Protein AF-A0A6P0XFN2-F1 (afdb_monomer_lite)

Structure (mmCIF, N/CA/C/O backbone):
data_AF-A0A6P0XFN2-F1
#
_entry.id   AF-A0A6P0XFN2-F1
#
loop_
_atom_site.group_PDB
_atom_site.id
_atom_site.type_symbol
_atom_site.label_atom_id
_atom_site.label_alt_id
_atom_site.label_comp_id
_atom_site.label_asym_id
_atom_site.label_entity_id
_atom_site.label_seq_id
_atom_site.pdbx_PDB_ins_code
_atom_site.Cartn_x
_atom_site.Cartn_y
_atom_site.Cartn_z
_atom_site.occupancy
_atom_site.B_iso_or_equiv
_atom_site.auth_seq_id
_atom_site.auth_comp_id
_atom_site.auth_asym_id
_atom_site.auth_atom_id
_atom_site.pdbx_PDB_model_num
ATOM 1 N N . MET A 1 1 ? 16.503 -3.688 -5.319 1.00 92.88 1 MET A N 1
ATOM 2 C CA . MET A 1 1 ? 15.958 -3.004 -6.509 1.00 92.88 1 MET A CA 1
ATOM 3 C C . MET A 1 1 ? 17.084 -2.463 -7.385 1.00 92.88 1 MET A C 1
ATOM 5 O O . MET A 1 1 ? 18.001 -1.849 -6.852 1.00 92.88 1 MET A O 1
ATOM 9 N N . LYS A 1 2 ? 17.011 -2.641 -8.711 1.00 97.19 2 LYS A N 1
ATOM 10 C CA . LYS A 1 2 ? 17.901 -2.003 -9.700 1.00 97.19 2 LYS A CA 1
ATOM 11 C C . LYS A 1 2 ? 17.067 -1.374 -10.819 1.00 97.19 2 LYS A C 1
ATOM 13 O O . LYS A 1 2 ? 16.312 -2.090 -11.466 1.00 97.19 2 LYS A O 1
ATOM 18 N N . ARG A 1 3 ? 17.221 -0.070 -11.072 1.00 97.38 3 ARG A N 1
ATOM 19 C CA . ARG A 1 3 ? 16.612 0.601 -12.235 1.00 97.38 3 ARG A CA 1
ATOM 20 C C . ARG A 1 3 ? 17.419 0.284 -13.495 1.00 97.38 3 ARG A C 1
ATOM 22 O O . ARG A 1 3 ? 18.649 0.327 -13.462 1.00 97.38 3 ARG A O 1
ATOM 29 N N . ILE A 1 4 ? 16.737 -0.038 -14.586 1.00 97.94 4 ILE A N 1
ATOM 30 C CA . ILE A 1 4 ? 17.324 -0.363 -15.888 1.00 97.94 4 ILE A CA 1
ATOM 31 C C . ILE A 1 4 ? 16.637 0.521 -16.922 1.00 97.94 4 ILE A C 1
ATOM 33 O O . ILE A 1 4 ? 15.420 0.457 -17.052 1.00 97.94 4 ILE A O 1
ATOM 37 N N . ASN A 1 5 ? 17.404 1.343 -17.639 1.00 98.06 5 ASN A N 1
ATOM 38 C CA . ASN A 1 5 ? 16.864 2.109 -18.760 1.00 98.06 5 ASN A CA 1
ATOM 39 C C . ASN A 1 5 ? 16.570 1.161 -19.926 1.00 98.06 5 ASN A C 1
ATOM 41 O O . ASN A 1 5 ? 17.376 0.273 -20.216 1.00 98.06 5 ASN A O 1
ATOM 45 N N . ILE A 1 6 ? 15.437 1.365 -20.585 1.00 97.00 6 ILE A N 1
ATOM 46 C CA . ILE A 1 6 ? 14.992 0.588 -21.739 1.00 97.00 6 ILE A CA 1
ATOM 47 C C . ILE A 1 6 ? 14.430 1.529 -22.802 1.00 97.00 6 ILE A C 1
ATOM 49 O O . ILE A 1 6 ? 13.974 2.629 -22.494 1.00 97.00 6 ILE A O 1
ATOM 53 N N . GLU A 1 7 ? 14.443 1.079 -24.052 1.00 97.00 7 GLU A N 1
ATOM 54 C CA . GLU A 1 7 ? 13.711 1.771 -25.107 1.00 97.00 7 GLU A CA 1
ATOM 55 C C . GLU A 1 7 ? 12.204 1.566 -24.900 1.00 97.00 7 GLU A C 1
ATOM 57 O O . GLU A 1 7 ? 11.773 0.416 -24.724 1.00 97.00 7 GLU A O 1
ATOM 62 N N . PRO A 1 8 ? 11.394 2.640 -24.943 1.00 95.62 8 PRO A N 1
ATOM 63 C CA . PRO A 1 8 ? 9.950 2.525 -24.843 1.00 95.62 8 PRO A CA 1
ATOM 64 C C . PRO A 1 8 ? 9.381 1.536 -25.856 1.00 95.62 8 PRO A C 1
ATOM 66 O O . PRO A 1 8 ? 9.749 1.533 -27.036 1.00 95.62 8 PRO A O 1
ATOM 69 N N . ARG A 1 9 ? 8.446 0.690 -25.413 1.00 94.50 9 ARG A N 1
ATOM 70 C CA . ARG A 1 9 ? 7.853 -0.323 -26.292 1.00 94.50 9 ARG A CA 1
ATOM 71 C C . ARG A 1 9 ? 7.139 0.351 -27.464 1.00 94.50 9 ARG A C 1
ATOM 73 O O . ARG A 1 9 ? 6.384 1.304 -27.288 1.00 94.50 9 ARG A O 1
ATOM 80 N N . ALA A 1 10 ? 7.299 -0.197 -28.668 1.00 95.62 10 ALA A N 1
ATOM 81 C CA . ALA A 1 10 ? 6.557 0.292 -29.826 1.00 95.62 10 ALA A CA 1
ATOM 82 C C . ALA A 1 10 ? 5.039 0.235 -29.567 1.00 95.62 10 ALA A C 1
ATOM 84 O O . ALA A 1 10 ? 4.520 -0.779 -29.068 1.00 95.62 10 ALA A O 1
ATOM 85 N N . ASN A 1 11 ? 4.353 1.319 -29.936 1.00 94.25 11 ASN A N 1
ATOM 86 C CA . ASN A 1 11 ? 2.907 1.508 -29.805 1.00 94.25 11 ASN A CA 1
ATOM 87 C C . ASN A 1 11 ? 2.375 1.289 -28.374 1.00 94.25 11 ASN A C 1
ATOM 89 O O . ASN A 1 11 ? 1.315 0.689 -28.182 1.00 94.25 11 ASN A O 1
ATOM 93 N N . TRP A 1 12 ? 3.144 1.668 -27.348 1.00 92.88 12 TRP A N 1
ATOM 94 C CA . TRP A 1 12 ? 2.765 1.417 -25.957 1.00 92.88 12 TRP A CA 1
ATOM 95 C C . TRP A 1 12 ? 1.499 2.180 -25.549 1.00 92.88 12 TRP A C 1
ATOM 97 O O . TRP A 1 12 ? 0.674 1.609 -24.842 1.00 92.88 12 TRP A O 1
ATOM 107 N N . GLN A 1 13 ? 1.280 3.396 -26.063 1.00 92.50 13 GLN A N 1
ATOM 108 C CA . GLN A 1 13 ? 0.056 4.154 -25.792 1.00 92.50 13 GLN A CA 1
ATOM 109 C C . GLN A 1 13 ? -1.177 3.419 -26.327 1.00 92.50 13 GLN A C 1
ATOM 111 O O . GLN A 1 13 ? -2.134 3.216 -25.588 1.00 92.50 13 GLN A O 1
ATOM 116 N N . GLN A 1 14 ? -1.128 2.915 -27.566 1.00 94.56 14 GLN A N 1
ATOM 117 C CA . GLN A 1 14 ? -2.227 2.133 -28.144 1.00 94.56 14 GLN A CA 1
ATOM 118 C C . GLN A 1 14 ? -2.485 0.846 -27.350 1.00 94.56 14 GLN A C 1
ATOM 120 O O . GLN A 1 14 ? -3.627 0.414 -27.222 1.00 94.56 14 GLN A O 1
ATOM 125 N N . LYS A 1 15 ? -1.437 0.224 -26.791 1.00 94.06 15 LYS A N 1
ATOM 126 C CA . LYS A 1 15 ? -1.592 -0.943 -25.907 1.00 94.06 15 LYS A CA 1
ATOM 127 C C . LYS A 1 15 ? -2.279 -0.574 -24.594 1.00 94.06 15 LYS A C 1
ATOM 129 O O . LYS A 1 15 ? -3.121 -1.342 -24.142 1.00 94.06 15 LYS A O 1
ATOM 134 N N . CYS A 1 16 ? -1.947 0.574 -24.001 1.00 93.94 16 CYS A N 1
ATOM 135 C CA . CYS A 1 16 ? -2.642 1.092 -22.824 1.00 93.94 16 CYS A CA 1
ATOM 136 C C . CYS A 1 16 ? -4.125 1.353 -23.129 1.00 93.94 16 CYS A C 1
ATOM 138 O O . CYS A 1 16 ? -4.992 0.878 -22.398 1.00 93.94 16 CYS A O 1
ATOM 140 N N . GLU A 1 17 ? -4.422 2.012 -24.251 1.00 93.94 17 GLU A N 1
ATOM 141 C CA . GLU A 1 17 ? -5.799 2.264 -24.695 1.00 93.94 17 GLU A CA 1
ATOM 142 C C . GLU A 1 17 ? -6.587 0.972 -24.915 1.00 93.94 17 GLU A C 1
ATOM 144 O O . GLU A 1 17 ? -7.730 0.869 -24.474 1.00 93.94 17 GLU A O 1
ATOM 149 N N . ALA A 1 18 ? -5.970 -0.036 -25.537 1.00 96.25 18 ALA A N 1
ATOM 150 C CA . ALA A 1 18 ? -6.610 -1.317 -25.824 1.00 96.25 18 ALA A CA 1
ATOM 151 C C . ALA A 1 18 ? -7.041 -2.089 -24.563 1.00 96.25 18 ALA A C 1
ATOM 153 O O . ALA A 1 18 ? -7.966 -2.896 -24.641 1.00 96.25 18 ALA A O 1
ATOM 154 N N . VAL A 1 19 ? -6.401 -1.851 -23.411 1.00 95.94 19 VAL A N 1
ATOM 155 C CA . VAL A 1 19 ? -6.764 -2.470 -22.120 1.00 95.94 19 VAL A CA 1
ATOM 156 C C . VAL A 1 19 ? -7.586 -1.544 -21.216 1.00 95.94 19 VAL A C 1
ATOM 158 O O . VAL A 1 19 ? -7.792 -1.853 -20.045 1.00 95.94 19 VAL A O 1
ATOM 161 N N . GLY A 1 20 ? -8.052 -0.403 -21.736 1.00 95.12 20 GLY A N 1
ATOM 162 C CA . GLY A 1 20 ? -8.838 0.575 -20.979 1.00 95.12 20 GLY A CA 1
ATOM 163 C C . GLY A 1 20 ? -8.019 1.422 -20.000 1.00 95.12 20 GLY A C 1
ATOM 164 O O . GLY A 1 20 ? -8.581 2.106 -19.144 1.00 95.12 20 GLY A O 1
ATOM 165 N N . PHE A 1 21 ? -6.687 1.400 -20.099 1.00 93.81 21 PHE A N 1
ATOM 166 C CA . PHE A 1 21 ? -5.835 2.280 -19.312 1.00 93.81 21 PHE A CA 1
ATOM 167 C C . PHE A 1 21 ? -5.688 3.612 -20.046 1.00 93.81 21 PHE A C 1
ATOM 169 O O . PHE A 1 21 ? -4.872 3.737 -20.949 1.00 93.81 21 PHE A O 1
ATOM 176 N N . HIS A 1 22 ? -6.490 4.608 -19.670 1.00 89.94 22 HIS A N 1
ATOM 177 C CA . HIS A 1 22 ? -6.499 5.933 -20.314 1.00 89.94 22 HIS A CA 1
ATOM 178 C C . HIS A 1 22 ? -5.676 6.993 -19.564 1.00 89.94 22 HIS A C 1
ATOM 180 O O . HIS A 1 22 ? -5.509 8.106 -20.049 1.00 89.94 22 HIS A O 1
ATOM 186 N N . PHE A 1 23 ? -5.136 6.649 -18.392 1.00 90.19 23 PHE A N 1
ATOM 187 C CA . PHE A 1 23 ? -4.386 7.561 -17.521 1.00 90.19 23 PHE A CA 1
ATOM 188 C C . PHE A 1 23 ? -2.873 7.500 -17.737 1.00 90.19 23 PHE A C 1
ATOM 190 O O . PHE A 1 23 ? -2.110 7.875 -16.857 1.00 90.19 23 PHE A O 1
ATOM 197 N N . TYR A 1 24 ? -2.404 7.026 -18.890 1.00 88.38 24 TYR A N 1
ATOM 198 C CA . TYR A 1 24 ? -0.968 6.960 -19.164 1.00 88.38 24 TYR A CA 1
ATOM 199 C C . TYR A 1 24 ? -0.315 8.332 -19.414 1.00 88.38 24 TYR A C 1
ATOM 201 O O . TYR A 1 24 ? 0.912 8.435 -19.446 1.00 88.38 24 TYR A O 1
ATOM 209 N N . ASN A 1 25 ? -1.116 9.386 -19.566 1.00 88.88 25 ASN A N 1
ATOM 210 C CA . ASN A 1 25 ? -0.680 10.770 -19.703 1.00 88.88 25 ASN A CA 1
ATOM 211 C C . ASN A 1 25 ? -1.552 11.649 -18.788 1.00 88.88 25 ASN A C 1
ATOM 213 O O . ASN A 1 25 ? -2.773 11.488 -18.762 1.00 88.88 25 ASN A O 1
ATOM 217 N N . MET A 1 26 ? -0.940 12.545 -18.015 1.00 87.31 26 MET A N 1
ATOM 218 C CA . MET A 1 26 ? -1.621 13.412 -17.056 1.00 87.31 26 MET A CA 1
ATOM 219 C C . MET A 1 26 ? -1.072 14.836 -17.173 1.00 87.31 26 MET A C 1
ATOM 221 O O . MET A 1 26 ? 0.124 15.066 -17.043 1.00 87.31 26 MET A O 1
ATOM 225 N N . TYR A 1 27 ? -1.957 15.802 -17.439 1.00 87.12 27 TYR A N 1
ATOM 226 C CA . TYR A 1 27 ? -1.605 17.220 -17.635 1.00 87.12 27 TYR A CA 1
ATOM 227 C C . TYR A 1 27 ? -0.571 17.495 -18.743 1.00 87.12 27 TYR A C 1
ATOM 229 O O . TYR A 1 27 ? 0.149 18.486 -18.683 1.00 87.12 27 TYR A O 1
ATOM 237 N N . GLY A 1 28 ? -0.522 16.646 -19.773 1.00 82.06 28 GLY A N 1
ATOM 238 C CA . GLY A 1 28 ? 0.430 16.773 -20.880 1.00 82.06 28 GLY A CA 1
ATOM 239 C C . GLY A 1 28 ? 1.768 16.073 -20.638 1.00 82.06 28 GLY A C 1
ATOM 240 O O . GLY A 1 28 ? 2.574 16.013 -21.563 1.00 82.06 28 GLY A O 1
ATOM 241 N N . GLU A 1 29 ? 1.973 15.496 -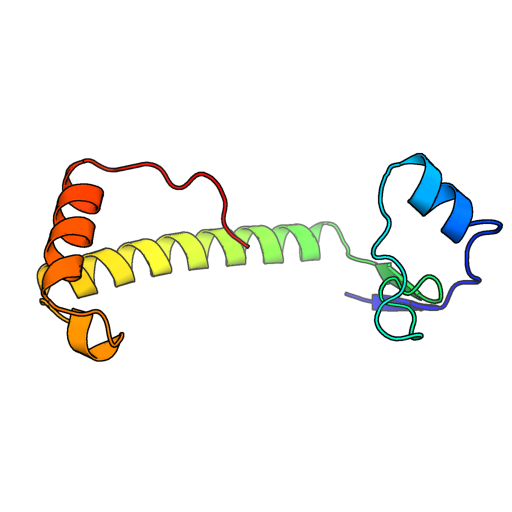19.450 1.00 84.44 29 GLU A N 1
ATOM 242 C CA . GLU A 1 29 ? 3.173 14.746 -19.088 1.00 84.44 29 GLU A CA 1
ATOM 243 C C . GLU A 1 29 ? 2.892 13.235 -18.972 1.00 84.44 29 GLU A C 1
ATOM 245 O O . GLU A 1 29 ? 1.828 12.831 -18.486 1.00 84.44 29 GLU A O 1
ATOM 250 N N . PRO A 1 30 ? 3.832 12.357 -19.373 1.00 85.75 30 PRO A N 1
ATOM 251 C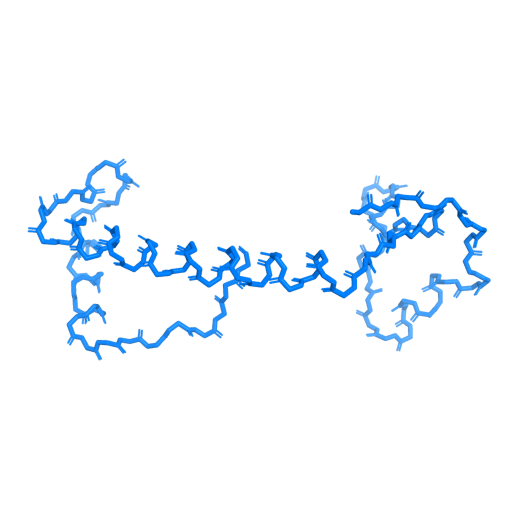 CA . PRO A 1 30 ? 3.683 10.918 -19.183 1.00 85.75 30 PRO A CA 1
ATOM 252 C C . PRO A 1 30 ? 3.493 10.565 -17.701 1.00 85.75 30 PRO A C 1
ATOM 254 O O . PRO A 1 30 ? 4.370 10.798 -16.874 1.00 85.75 30 PRO A O 1
ATOM 257 N N . TYR A 1 31 ? 2.352 9.960 -17.371 1.00 90.56 31 TYR A N 1
ATOM 258 C CA . TYR A 1 31 ? 2.133 9.339 -16.061 1.00 90.56 31 TYR A CA 1
ATOM 259 C C . TYR A 1 31 ? 2.750 7.938 -16.021 1.00 90.56 31 TYR A C 1
ATOM 261 O O . TYR A 1 31 ? 3.278 7.499 -15.002 1.00 90.56 31 TYR A O 1
ATOM 269 N N . TRP A 1 32 ? 2.692 7.236 -17.154 1.00 92.38 32 TRP A N 1
ATOM 270 C CA . TRP A 1 32 ? 3.311 5.933 -17.331 1.00 92.38 32 TRP A CA 1
ATOM 271 C C . TRP A 1 32 ? 4.656 6.081 -18.051 1.00 92.38 32 TRP A C 1
ATOM 273 O O . TRP A 1 32 ? 4.702 6.440 -19.228 1.00 92.38 32 TRP A O 1
ATOM 283 N N . ASP A 1 33 ? 5.749 5.820 -17.330 1.00 91.44 33 ASP A N 1
ATOM 284 C CA . ASP A 1 33 ? 7.120 5.905 -17.845 1.00 91.44 33 ASP A CA 1
ATOM 285 C C . ASP A 1 33 ? 7.579 4.554 -18.425 1.00 91.44 33 ASP A C 1
ATOM 287 O O . ASP A 1 33 ? 7.797 3.586 -17.699 1.00 91.44 33 ASP A O 1
ATOM 291 N N . GLU A 1 34 ? 7.747 4.498 -19.749 1.00 93.56 34 GLU A N 1
ATOM 292 C CA . GLU A 1 34 ? 8.266 3.336 -20.490 1.00 93.56 34 GLU A CA 1
ATOM 293 C C . GLU A 1 34 ? 9.787 3.377 -20.708 1.00 93.56 34 GLU A C 1
ATOM 295 O O . GLU A 1 34 ? 10.331 2.489 -21.359 1.00 93.56 34 GLU A O 1
ATOM 300 N N . THR A 1 35 ? 10.490 4.395 -20.202 1.00 95.12 35 THR A N 1
ATOM 301 C CA . THR A 1 35 ? 11.941 4.563 -20.415 1.00 95.12 35 THR A CA 1
ATOM 302 C C . THR A 1 35 ? 12.792 3.742 -19.449 1.00 95.12 35 THR A C 1
ATOM 304 O O . THR A 1 35 ? 14.018 3.673 -19.582 1.00 95.12 35 THR A O 1
ATOM 307 N N . ALA A 1 36 ? 12.170 3.111 -18.452 1.00 96.38 36 ALA A N 1
ATOM 308 C CA . ALA A 1 36 ? 12.861 2.262 -17.500 1.00 96.38 36 ALA A CA 1
ATOM 309 C C . ALA A 1 36 ? 11.976 1.142 -16.954 1.00 96.38 36 ALA A C 1
ATOM 311 O O . ALA A 1 36 ? 10.756 1.242 -16.885 1.00 96.38 36 ALA A O 1
ATOM 312 N N . CYS A 1 37 ? 12.626 0.087 -16.478 1.00 95.88 37 CYS A N 1
ATOM 313 C CA . CYS A 1 37 ? 12.016 -0.927 -15.634 1.00 95.88 37 CYS A CA 1
ATOM 314 C C . CYS A 1 37 ? 12.855 -1.147 -14.369 1.00 95.88 37 CYS A C 1
ATOM 316 O O . CYS A 1 37 ? 14.017 -0.736 -14.278 1.00 95.88 37 CYS A O 1
ATOM 318 N N . TYR A 1 38 ? 12.259 -1.794 -13.368 1.00 96.94 38 TYR A N 1
ATOM 319 C CA . TYR A 1 38 ? 12.933 -2.123 -12.117 1.00 96.94 38 TYR A CA 1
ATOM 320 C C . TYR A 1 38 ? 13.089 -3.631 -11.986 1.00 96.94 38 TYR A C 1
ATOM 322 O O . TYR A 1 38 ? 12.125 -4.386 -12.068 1.00 96.94 38 TYR A O 1
ATOM 330 N N . TYR A 1 39 ? 14.324 -4.060 -11.758 1.00 97.50 39 TYR A N 1
ATOM 331 C CA . TYR A 1 39 ? 14.664 -5.441 -11.468 1.00 97.50 39 TYR A CA 1
ATOM 332 C C . TYR A 1 39 ? 14.730 -5.670 -9.957 1.00 97.50 39 TYR A C 1
ATOM 334 O O . TYR A 1 39 ? 15.387 -4.921 -9.219 1.00 97.50 39 TYR A O 1
ATOM 342 N N . PHE A 1 40 ? 14.094 -6.751 -9.521 1.00 98.06 40 PHE A N 1
ATOM 343 C CA . PHE A 1 40 ? 14.153 -7.268 -8.162 1.00 98.06 40 PHE A CA 1
ATOM 344 C C . PHE A 1 40 ? 14.567 -8.734 -8.206 1.00 98.06 40 PHE A C 1
ATOM 346 O O . PHE A 1 40 ? 14.147 -9.481 -9.089 1.00 98.06 40 PHE A O 1
ATOM 353 N N . THR A 1 41 ? 15.388 -9.151 -7.245 1.00 98.38 41 THR A N 1
ATOM 354 C CA . THR A 1 41 ? 15.596 -10.581 -6.999 1.00 98.38 41 THR A CA 1
ATOM 355 C C . THR A 1 41 ? 14.419 -11.135 -6.201 1.00 98.38 41 THR A C 1
ATOM 357 O O . THR A 1 41 ? 13.784 -10.397 -5.448 1.00 98.38 41 THR A O 1
ATOM 360 N N . THR A 1 42 ? 14.163 -12.442 -6.287 1.00 98.38 42 THR A N 1
ATOM 361 C CA . THR A 1 42 ? 13.147 -13.108 -5.452 1.00 98.38 42 THR A CA 1
ATOM 362 C C . THR A 1 42 ? 13.355 -12.822 -3.966 1.00 98.38 42 THR A C 1
ATOM 364 O O . THR A 1 42 ? 12.403 -12.516 -3.266 1.00 98.38 42 THR A O 1
ATOM 367 N N . SER A 1 43 ? 14.606 -12.815 -3.491 1.00 98.50 43 SER A N 1
ATOM 368 C CA . SER A 1 43 ? 14.909 -12.480 -2.093 1.00 98.50 43 SER A CA 1
ATOM 369 C C . SER A 1 43 ? 14.456 -11.071 -1.702 1.00 98.50 43 SER A C 1
ATOM 371 O O . SER A 1 43 ? 13.977 -10.890 -0.593 1.00 98.50 43 SER A O 1
ATOM 373 N N . GLN A 1 44 ? 14.599 -10.083 -2.593 1.00 98.44 44 GLN A N 1
ATOM 374 C CA . GLN A 1 44 ? 14.151 -8.711 -2.327 1.00 98.44 44 GLN A CA 1
ATOM 375 C C . GLN A 1 44 ? 12.626 -8.604 -2.321 1.00 98.44 44 GLN A C 1
ATOM 377 O O . GLN A 1 44 ? 12.076 -7.829 -1.550 1.00 98.44 44 GLN A O 1
ATOM 382 N N . ILE A 1 45 ? 11.944 -9.370 -3.176 1.00 98.25 45 ILE A N 1
ATOM 383 C CA . ILE A 1 45 ? 10.478 -9.434 -3.166 1.00 98.25 45 ILE A CA 1
ATOM 384 C C . ILE A 1 45 ? 9.981 -10.059 -1.861 1.00 98.25 45 ILE A C 1
ATOM 386 O O . ILE A 1 45 ? 9.131 -9.468 -1.206 1.00 98.25 45 ILE A O 1
ATOM 390 N N . ASN A 1 46 ? 10.569 -11.180 -1.436 1.00 98.44 46 ASN A N 1
ATOM 391 C CA . ASN A 1 46 ? 10.193 -11.846 -0.187 1.00 98.44 46 ASN A CA 1
ATOM 392 C C . ASN A 1 46 ? 10.433 -10.952 1.041 1.00 98.44 46 ASN A C 1
ATOM 394 O O . ASN A 1 46 ? 9.663 -10.987 1.995 1.00 98.44 46 ASN A O 1
ATOM 398 N N . GLU A 1 47 ? 11.498 -10.146 1.029 1.00 98.50 47 GLU A N 1
ATOM 399 C CA . GLU A 1 47 ? 11.773 -9.177 2.094 1.00 98.50 47 GLU A CA 1
ATOM 400 C C . GLU A 1 47 ? 10.688 -8.093 2.172 1.00 98.50 47 GLU A C 1
ATOM 402 O O . GLU A 1 47 ? 10.212 -7.782 3.262 1.00 98.50 47 GLU A O 1
ATOM 407 N N . LEU A 1 48 ? 10.256 -7.556 1.024 1.00 98.06 48 LEU A N 1
ATOM 408 C CA . LEU A 1 48 ? 9.153 -6.593 0.968 1.00 98.06 48 LEU A CA 1
ATOM 409 C C . LEU A 1 48 ? 7.838 -7.216 1.442 1.00 98.06 48 LEU A C 1
ATOM 411 O O . LEU A 1 48 ? 7.129 -6.590 2.219 1.00 98.06 48 LEU A O 1
ATOM 415 N N . GLU A 1 49 ? 7.539 -8.447 1.029 1.00 98.00 49 GLU A N 1
ATOM 416 C CA . GLU A 1 49 ? 6.341 -9.175 1.457 1.00 98.00 49 GLU A CA 1
ATOM 417 C C . GLU A 1 49 ? 6.313 -9.381 2.979 1.00 98.00 49 GLU A C 1
ATOM 419 O O . GLU A 1 49 ? 5.327 -9.039 3.634 1.00 98.00 49 GLU A O 1
ATOM 424 N N . ALA A 1 50 ? 7.422 -9.843 3.565 1.00 98.44 50 ALA A N 1
ATOM 425 C CA . ALA A 1 50 ? 7.538 -10.030 5.010 1.00 98.44 50 ALA A CA 1
ATOM 426 C C . ALA A 1 50 ? 7.425 -8.705 5.783 1.00 98.44 50 ALA A C 1
ATOM 428 O O . ALA A 1 50 ? 6.769 -8.638 6.827 1.00 98.44 50 ALA A O 1
ATOM 429 N N . ALA A 1 51 ? 8.034 -7.633 5.265 1.00 98.31 51 ALA A N 1
ATOM 430 C CA . ALA A 1 51 ? 7.914 -6.304 5.851 1.00 98.31 51 ALA A CA 1
ATOM 431 C C . ALA A 1 51 ? 6.469 -5.783 5.781 1.00 98.31 51 ALA A C 1
ATOM 433 O O . ALA A 1 51 ? 5.968 -5.259 6.773 1.00 98.31 51 ALA A O 1
ATOM 434 N N . THR A 1 52 ? 5.777 -5.964 4.652 1.00 97.75 52 THR A N 1
ATOM 435 C CA . THR A 1 52 ? 4.362 -5.596 4.500 1.00 97.75 52 THR A CA 1
ATOM 436 C C . THR A 1 52 ? 3.481 -6.350 5.491 1.00 97.75 52 THR A C 1
ATOM 438 O O . THR A 1 52 ? 2.642 -5.723 6.134 1.00 97.75 52 THR A O 1
ATOM 441 N N . GLN A 1 53 ? 3.694 -7.656 5.674 1.00 97.31 53 GLN A N 1
ATOM 442 C CA . GLN A 1 53 ? 2.947 -8.433 6.663 1.00 97.31 53 GLN A CA 1
ATOM 443 C C . GLN A 1 53 ? 3.196 -7.925 8.091 1.00 97.31 53 GLN A C 1
ATOM 445 O O . GLN A 1 53 ? 2.246 -7.673 8.828 1.00 97.31 53 GLN A O 1
ATOM 450 N N . THR A 1 54 ? 4.461 -7.694 8.451 1.00 98.38 54 THR A N 1
ATOM 451 C CA . THR A 1 54 ? 4.827 -7.170 9.777 1.00 98.38 54 THR A CA 1
ATOM 452 C C . THR A 1 54 ? 4.175 -5.809 10.030 1.00 98.38 54 THR A C 1
ATOM 454 O O . THR A 1 54 ? 3.635 -5.553 11.101 1.00 98.38 54 THR A O 1
ATOM 457 N N . LEU A 1 55 ? 4.198 -4.915 9.037 1.00 98.12 55 LEU A N 1
ATOM 458 C CA . LEU A 1 55 ? 3.564 -3.605 9.154 1.00 98.12 55 LEU A CA 1
ATOM 459 C C . LEU A 1 55 ? 2.046 -3.718 9.283 1.00 98.12 55 LEU A C 1
ATOM 461 O O . LEU A 1 55 ? 1.470 -2.985 10.080 1.00 98.12 55 LEU A O 1
ATOM 465 N N . GLN A 1 56 ? 1.401 -4.625 8.546 1.00 96.25 56 GLN A N 1
ATOM 466 C CA . GLN A 1 56 ? -0.036 -4.860 8.673 1.00 96.25 56 GLN A CA 1
ATOM 467 C C . GLN A 1 56 ? -0.403 -5.282 10.101 1.00 96.25 56 GLN A C 1
ATOM 469 O O . GLN A 1 56 ? -1.333 -4.723 10.674 1.00 96.25 56 GLN A O 1
ATOM 474 N N . GLU A 1 57 ? 0.344 -6.215 10.694 1.00 96.56 57 GLU A N 1
ATOM 475 C CA . GLU A 1 57 ? 0.144 -6.648 12.083 1.00 96.56 57 GLU A CA 1
ATOM 476 C C . GLU A 1 57 ? 0.299 -5.465 13.056 1.00 96.56 57 GLU A C 1
ATOM 478 O O . GLU A 1 57 ? -0.595 -5.199 13.862 1.00 96.56 57 GLU A O 1
ATOM 483 N N . LEU A 1 58 ? 1.355 -4.660 12.894 1.00 98.12 58 LEU A N 1
ATOM 484 C CA . LEU A 1 58 ? 1.576 -3.456 13.703 1.00 98.12 58 LEU A CA 1
ATOM 485 C C . LEU A 1 58 ? 0.472 -2.398 13.535 1.00 98.12 58 LEU A C 1
ATOM 487 O O . LEU A 1 58 ? 0.130 -1.708 14.496 1.00 98.12 58 LEU A O 1
ATOM 491 N N . TYR A 1 59 ? -0.099 -2.245 12.337 1.00 96.44 59 TYR A N 1
ATOM 492 C CA . TYR A 1 59 ? -1.220 -1.331 12.103 1.00 96.44 59 TYR A CA 1
ATOM 493 C C . TYR A 1 59 ? -2.491 -1.786 12.822 1.00 96.44 59 TYR A C 1
ATOM 495 O O . TYR A 1 59 ? -3.214 -0.943 13.357 1.00 96.44 59 TYR A O 1
ATOM 503 N N . ILE A 1 60 ? -2.748 -3.094 12.868 1.00 96.00 60 ILE A N 1
ATOM 504 C CA . ILE A 1 60 ? -3.886 -3.677 13.589 1.00 96.00 60 ILE A CA 1
ATOM 505 C C . ILE A 1 60 ? -3.707 -3.474 15.099 1.00 96.00 60 ILE A C 1
ATOM 507 O O . ILE A 1 60 ? -4.615 -2.961 15.751 1.00 96.00 60 ILE A O 1
ATOM 511 N N . GLU A 1 61 ? -2.516 -3.738 15.644 1.00 97.88 61 GLU A N 1
ATOM 512 C CA . GLU A 1 61 ? -2.202 -3.455 17.055 1.00 97.88 61 GLU A CA 1
ATOM 513 C C . GLU A 1 61 ? -2.347 -1.962 17.400 1.00 97.88 61 GLU A C 1
ATOM 515 O O . GLU A 1 61 ? -2.893 -1.585 18.442 1.00 97.88 61 GLU A O 1
ATOM 520 N N . ALA A 1 62 ? -1.875 -1.078 16.517 1.00 97.44 62 ALA A N 1
ATOM 521 C CA . ALA A 1 62 ? -2.011 0.360 16.709 1.00 97.44 62 ALA A CA 1
ATOM 522 C C . ALA A 1 62 ? -3.485 0.792 16.711 1.00 97.44 62 ALA A C 1
ATOM 524 O O . ALA A 1 62 ? -3.880 1.593 17.564 1.00 97.44 62 ALA A O 1
ATOM 525 N N . ALA A 1 63 ? -4.296 0.261 15.789 1.00 96.44 63 ALA A N 1
ATOM 526 C CA . ALA A 1 63 ? -5.730 0.525 15.727 1.00 96.44 63 ALA A CA 1
ATOM 527 C C . ALA A 1 63 ? -6.434 0.076 17.013 1.00 96.44 63 ALA A C 1
ATOM 529 O O . ALA A 1 63 ? -7.163 0.873 17.609 1.00 96.44 63 ALA A O 1
ATOM 530 N N . GLU A 1 64 ? -6.137 -1.134 17.497 1.00 97.56 64 GLU A N 1
ATOM 531 C CA . GLU A 1 64 ? -6.657 -1.639 18.769 1.00 97.56 64 GLU A CA 1
ATOM 532 C C . GLU A 1 64 ? -6.350 -0.669 19.913 1.00 97.56 64 GLU A C 1
ATOM 534 O O . GLU A 1 64 ? -7.242 -0.252 20.657 1.00 97.56 64 GLU A O 1
ATOM 539 N N . ARG A 1 65 ? -5.090 -0.235 20.015 1.00 98.06 65 ARG A N 1
ATOM 540 C CA . ARG A 1 65 ? -4.658 0.685 21.066 1.00 98.06 65 ARG A CA 1
ATOM 541 C C . ARG A 1 65 ? -5.353 2.042 20.976 1.00 98.06 65 ARG A C 1
ATOM 543 O O . ARG A 1 65 ? -5.754 2.593 22.000 1.00 98.06 65 ARG A O 1
ATOM 550 N N . ILE A 1 66 ? -5.513 2.591 19.771 1.00 97.25 66 ILE A N 1
ATOM 551 C CA . ILE A 1 66 ? -6.227 3.859 19.555 1.00 97.25 66 ILE A CA 1
ATOM 552 C C . ILE A 1 66 ? -7.673 3.750 20.040 1.00 97.25 66 ILE A C 1
ATOM 554 O O . ILE A 1 66 ? -8.170 4.664 20.706 1.00 97.25 66 ILE A O 1
ATOM 558 N N . ILE A 1 67 ? -8.328 2.633 19.727 1.00 96.56 67 ILE A N 1
ATOM 559 C CA . ILE A 1 67 ? -9.710 2.359 20.106 1.00 96.56 67 ILE A CA 1
ATOM 560 C C . ILE A 1 67 ? -9.821 2.219 21.629 1.00 96.56 67 ILE A C 1
ATOM 562 O O . ILE A 1 67 ? -10.593 2.951 22.257 1.00 96.56 67 ILE A O 1
ATOM 566 N N . GLN A 1 68 ? -9.024 1.342 22.244 1.00 96.50 68 GLN A N 1
ATOM 567 C CA . GLN A 1 68 ? -9.062 1.075 23.686 1.00 96.50 68 GLN A CA 1
ATOM 568 C C . GLN A 1 68 ? -8.742 2.322 24.524 1.00 96.50 68 GLN A C 1
ATOM 570 O O . GLN A 1 68 ? -9.411 2.590 25.519 1.00 96.50 68 GLN A O 1
ATOM 575 N N . GLU A 1 69 ? -7.765 3.127 24.101 1.00 97.12 69 GLU A N 1
ATOM 576 C CA . GLU A 1 69 ? -7.330 4.333 24.820 1.00 97.12 69 GLU A CA 1
ATOM 577 C C . GLU A 1 69 ? -8.126 5.600 24.435 1.00 97.12 69 GLU A C 1
ATOM 579 O O . GLU A 1 69 ? -7.811 6.691 24.909 1.00 97.12 69 GLU A O 1
ATOM 584 N N . ASN A 1 70 ? -9.145 5.489 23.572 1.00 95.88 70 ASN A N 1
ATOM 585 C CA . ASN A 1 70 ? -9.945 6.611 23.060 1.00 95.88 70 ASN A CA 1
ATOM 586 C C . ASN A 1 70 ? -9.104 7.751 22.438 1.00 95.88 70 ASN A C 1
ATOM 588 O O . ASN A 1 70 ? -9.345 8.937 22.674 1.00 95.88 70 ASN A O 1
ATOM 592 N N . ARG A 1 71 ? -8.101 7.404 21.622 1.00 96.62 71 ARG A N 1
ATOM 593 C CA . ARG A 1 71 ? -7.113 8.352 21.063 1.00 96.62 71 ARG A CA 1
ATOM 594 C C . ARG A 1 71 ? -7.489 8.947 19.704 1.00 96.62 71 ARG A C 1
ATOM 596 O O . ARG A 1 71 ? -6.645 9.545 19.041 1.00 96.62 71 ARG A O 1
ATOM 603 N N . PHE A 1 72 ? -8.750 8.838 19.298 1.00 96.56 72 PHE A N 1
ATOM 604 C CA . PHE A 1 72 ? -9.263 9.305 18.004 1.00 96.56 72 PHE A CA 1
ATOM 605 C C . PHE A 1 72 ? -8.977 10.784 17.702 1.00 96.56 72 PHE A C 1
ATOM 607 O O . PHE A 1 72 ? -8.698 11.141 16.556 1.00 96.56 72 PHE A O 1
ATOM 614 N N . SER A 1 73 ? -8.961 11.644 18.724 1.00 94.69 73 SER A N 1
ATOM 615 C CA . SER A 1 73 ? -8.655 13.072 18.567 1.00 94.69 73 SER A CA 1
ATOM 616 C C . SER A 1 73 ? -7.243 13.332 18.030 1.00 94.69 73 SER A C 1
ATOM 618 O O . SER A 1 73 ? -7.034 14.311 17.318 1.00 94.69 73 SER A O 1
ATOM 620 N N . GLN A 1 74 ? -6.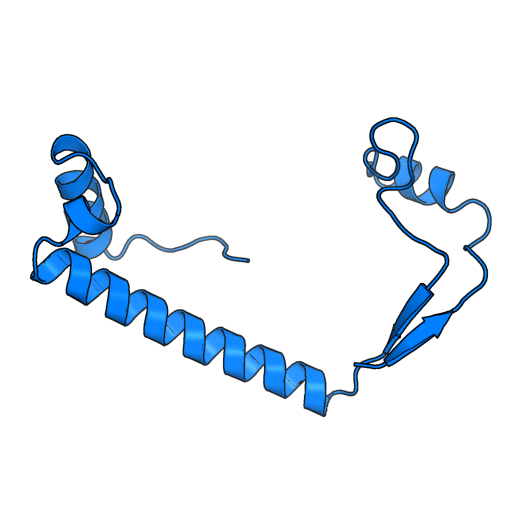286 12.433 18.289 1.00 96.12 74 GLN A N 1
ATOM 621 C CA . GLN A 1 74 ? -4.919 12.527 17.761 1.00 96.12 74 GLN A CA 1
ATOM 622 C C . GLN A 1 74 ? -4.869 12.310 16.242 1.00 96.12 74 GLN A C 1
ATOM 624 O O . GLN A 1 74 ? -3.944 12.777 15.585 1.00 96.12 74 GLN A O 1
ATOM 629 N N . LEU A 1 75 ? -5.880 11.638 15.684 1.00 95.88 75 LEU A N 1
ATOM 630 C CA . LEU A 1 75 ? -6.050 11.403 14.250 1.00 95.88 75 LEU A CA 1
ATOM 631 C C . LEU A 1 75 ? -7.008 12.409 13.600 1.00 95.88 75 LEU A C 1
ATOM 633 O O . LEU A 1 75 ? -7.383 12.242 12.443 1.00 95.88 75 LEU A O 1
ATOM 6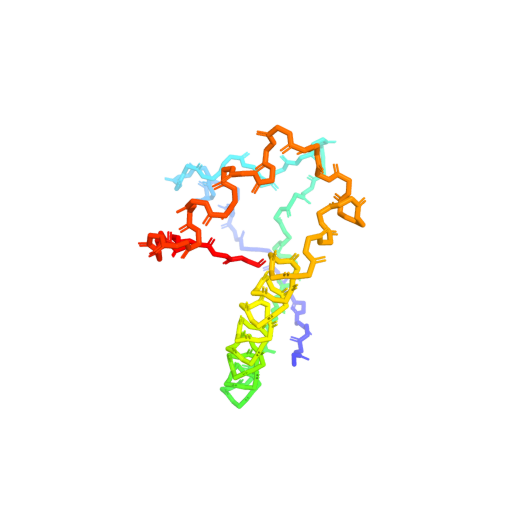37 N N . SER A 1 76 ? -7.424 13.449 14.333 1.00 96.38 76 SER A N 1
ATOM 638 C CA . SER A 1 76 ? -8.457 14.396 13.897 1.00 96.38 76 SER A CA 1
ATOM 639 C C . SER A 1 76 ? -9.780 13.721 13.513 1.00 96.38 76 SER A C 1
ATOM 641 O O . SER A 1 76 ? -10.503 14.233 12.661 1.00 96.38 76 SER A O 1
ATOM 643 N N . VAL A 1 77 ? -10.108 12.580 14.133 1.00 95.56 77 VAL A N 1
ATOM 644 C CA . VAL A 1 77 ? -11.386 11.888 13.925 1.00 95.56 77 VAL A CA 1
ATOM 645 C C . VAL A 1 77 ? -12.438 12.495 14.864 1.00 95.56 77 VAL A C 1
ATOM 647 O O . VAL A 1 77 ? -12.264 12.433 16.084 1.00 95.56 77 VAL A O 1
ATOM 650 N N . PRO A 1 78 ? -13.527 13.085 14.333 1.00 93.19 78 PRO A N 1
ATOM 651 C CA . PRO A 1 78 ? -14.645 13.572 15.136 1.00 93.19 78 PRO A CA 1
ATOM 652 C C . PRO A 1 78 ? -15.272 12.481 16.013 1.00 93.19 78 PRO A C 1
ATOM 654 O O . PRO A 1 78 ? -15.431 11.343 15.575 1.00 93.19 78 PRO A O 1
ATOM 657 N N . GLU A 1 79 ? -15.722 12.850 17.214 1.00 87.81 79 GLU A N 1
ATOM 658 C CA . GLU A 1 79 ? -16.325 11.925 18.190 1.00 87.81 79 GLU A CA 1
ATOM 659 C C . GLU A 1 79 ? -17.511 11.135 17.613 1.00 87.81 79 GLU A C 1
ATOM 661 O O . GLU A 1 79 ? -17.612 9.929 17.816 1.00 87.81 79 GLU A O 1
ATOM 666 N N . GLN A 1 80 ? -18.341 11.777 16.783 1.00 89.88 80 GLN A N 1
ATOM 667 C CA . GLN A 1 80 ? -19.470 11.129 16.101 1.00 89.88 80 GLN A CA 1
ATOM 668 C C . GLN A 1 80 ? -19.068 9.959 15.180 1.00 89.88 80 GLN A C 1
ATOM 670 O O . GLN A 1 80 ? -19.905 9.119 14.862 1.00 89.88 80 GLN A O 1
ATOM 675 N N . PHE A 1 81 ? -17.809 9.906 14.727 1.00 95.62 81 PHE A N 1
ATOM 676 C CA . PHE A 1 81 ? -17.282 8.820 13.897 1.00 95.62 81 PHE A CA 1
ATOM 677 C C . PHE A 1 81 ? -16.442 7.817 14.696 1.00 95.62 81 PHE A C 1
ATOM 679 O O . PHE A 1 81 ? -16.284 6.685 14.245 1.00 95.62 81 PHE A O 1
ATOM 686 N N . ALA A 1 82 ? -15.956 8.185 15.886 1.00 95.44 82 ALA A N 1
ATOM 687 C CA . ALA A 1 82 ? -15.208 7.277 16.756 1.00 95.44 82 ALA A CA 1
ATOM 688 C C . ALA A 1 82 ? -16.039 6.038 17.127 1.00 95.44 82 ALA A C 1
ATOM 690 O O . ALA A 1 82 ? -15.527 4.920 17.109 1.00 95.44 82 ALA A O 1
ATOM 691 N N . GLU A 1 83 ? -17.336 6.224 17.379 1.00 93.75 83 GLU A N 1
ATOM 692 C CA . GLU A 1 83 ? -18.246 5.121 17.699 1.00 93.75 83 GLU A CA 1
ATOM 693 C C . GLU A 1 83 ? -18.448 4.159 16.519 1.00 93.75 83 GLU A C 1
ATOM 695 O O . GLU A 1 83 ? -18.527 2.947 16.699 1.00 93.75 83 GLU A O 1
ATOM 700 N N . LEU A 1 84 ? -18.453 4.669 15.282 1.00 95.31 84 LEU A N 1
ATOM 701 C CA . LEU A 1 84 ? -18.512 3.814 14.092 1.00 95.31 84 LEU A CA 1
ATOM 702 C C . LEU A 1 84 ? -17.252 2.953 13.963 1.00 95.31 84 LEU A C 1
ATOM 704 O O . LEU A 1 84 ? -17.354 1.776 13.621 1.00 95.31 84 LEU A O 1
ATOM 708 N N . CYS A 1 85 ? -16.079 3.514 14.269 1.00 95.25 85 CYS A N 1
ATOM 709 C CA . CYS A 1 85 ? -14.832 2.755 14.298 1.00 95.25 85 CYS A CA 1
ATOM 710 C C . CYS A 1 85 ? -14.859 1.657 15.373 1.00 95.25 85 CYS A C 1
ATOM 712 O O . CYS A 1 85 ? -14.440 0.539 15.088 1.00 95.25 85 CYS A O 1
ATOM 714 N N . ARG A 1 86 ? -15.387 1.947 16.574 1.00 95.50 86 ARG A N 1
ATOM 715 C CA . ARG A 1 86 ? -15.548 0.953 17.654 1.00 95.50 86 ARG A CA 1
ATOM 716 C C . ARG A 1 86 ? -16.443 -0.202 17.226 1.00 95.50 86 ARG A C 1
ATOM 718 O O . ARG A 1 86 ? -16.018 -1.348 17.290 1.00 95.50 86 ARG A O 1
ATOM 725 N N . HIS A 1 87 ? -17.633 0.102 16.713 1.00 95.56 87 HIS A N 1
ATOM 726 C CA . HIS A 1 87 ? -18.559 -0.928 16.248 1.00 95.56 87 HIS A CA 1
ATOM 727 C C . HIS A 1 87 ? -17.973 -1.780 15.119 1.00 95.56 87 HIS A C 1
ATOM 729 O O . HIS A 1 87 ? -18.183 -2.988 15.093 1.00 95.56 87 HIS A O 1
ATOM 735 N N . SER A 1 88 ? -17.251 -1.167 14.177 1.00 96.06 88 SER A N 1
ATOM 736 C CA . SER A 1 88 ? -16.609 -1.903 13.084 1.00 96.06 88 SER A CA 1
ATOM 737 C C . SER A 1 88 ? -15.536 -2.866 13.602 1.00 96.06 88 SER A C 1
ATOM 739 O O . SER A 1 88 ? -15.491 -4.020 13.183 1.00 96.06 88 SER A O 1
ATOM 741 N N . TRP A 1 89 ? -14.742 -2.417 14.577 1.00 96.62 89 TRP A N 1
ATOM 742 C CA . TRP A 1 89 ? -13.726 -3.229 15.242 1.00 96.62 89 TRP A CA 1
ATOM 743 C C . TRP A 1 89 ? -14.320 -4.393 16.043 1.00 96.62 89 TRP A C 1
ATOM 745 O O . TRP A 1 89 ? -13.864 -5.522 15.918 1.00 96.62 89 TRP A O 1
ATOM 755 N N . GLU A 1 90 ? -15.374 -4.152 16.826 1.00 96.44 90 GLU A N 1
ATOM 756 C CA . GLU A 1 90 ? -16.044 -5.194 17.622 1.00 96.44 90 GLU A CA 1
ATOM 757 C C . GLU A 1 90 ? -16.698 -6.284 16.767 1.00 96.44 90 GLU A C 1
ATOM 759 O O . GLU A 1 90 ? -16.832 -7.426 17.209 1.00 96.44 90 GLU A O 1
ATOM 764 N N . ARG A 1 91 ? -17.113 -5.941 15.543 1.00 97.62 91 ARG A N 1
ATOM 765 C CA . ARG A 1 91 ? -17.660 -6.900 14.576 1.00 97.62 91 ARG A CA 1
ATOM 766 C C . ARG A 1 91 ? -16.598 -7.646 13.777 1.00 97.62 91 ARG A C 1
ATOM 768 O O . ARG A 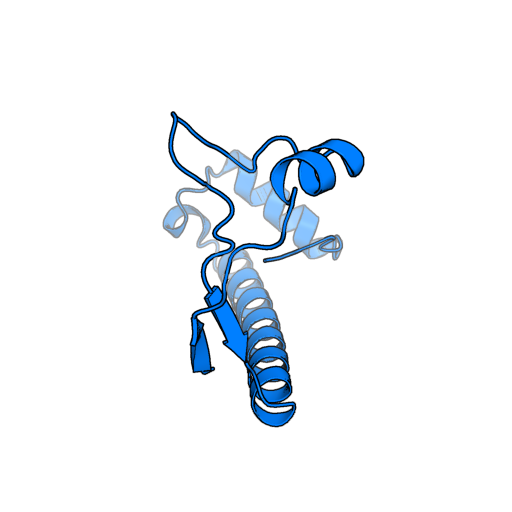1 91 ? -16.977 -8.537 13.021 1.00 97.62 91 ARG A O 1
ATOM 775 N N . ASP A 1 92 ? -15.325 -7.286 13.932 1.00 95.75 92 ASP A N 1
ATOM 776 C CA . ASP A 1 92 ? -14.224 -7.793 13.111 1.00 95.75 92 ASP A CA 1
ATOM 777 C C . ASP A 1 92 ? -14.510 -7.606 11.607 1.00 95.75 92 ASP A C 1
ATOM 779 O O . ASP A 1 92 ? -14.382 -8.523 10.792 1.00 95.75 92 ASP A O 1
ATOM 783 N N . ASP A 1 93 ? -14.994 -6.410 11.234 1.00 95.88 93 ASP A N 1
ATOM 784 C CA . ASP A 1 93 ? -15.308 -6.109 9.836 1.00 95.88 93 ASP A CA 1
ATOM 785 C C . ASP A 1 93 ? -14.036 -6.274 8.968 1.00 95.88 93 ASP A C 1
ATOM 787 O O . ASP A 1 93 ? -12.993 -5.680 9.264 1.00 95.88 93 ASP A O 1
ATOM 791 N N . PRO A 1 94 ? -14.091 -7.037 7.860 1.00 92.31 94 PRO A N 1
ATOM 792 C CA . PRO A 1 94 ? -12.895 -7.372 7.103 1.00 92.31 94 PRO A CA 1
ATOM 793 C C . PRO A 1 94 ? -12.370 -6.184 6.291 1.00 92.31 94 PRO A C 1
ATOM 795 O O . PRO A 1 94 ? -13.121 -5.454 5.638 1.00 92.31 94 PRO A O 1
ATOM 798 N N . SER A 1 95 ? -11.044 -6.058 6.231 1.00 91.81 95 SER A N 1
ATOM 799 C CA . SER A 1 95 ? -10.379 -5.175 5.271 1.00 91.81 95 SER A CA 1
ATOM 800 C C . SER A 1 95 ? -10.315 -5.845 3.898 1.00 91.81 95 SER A C 1
ATOM 802 O O . SER A 1 95 ? -9.779 -6.941 3.760 1.00 91.81 95 SER A O 1
ATOM 804 N N . LEU A 1 96 ? -10.850 -5.187 2.866 1.00 92.75 96 LEU A N 1
ATOM 805 C CA . LEU A 1 96 ? -10.876 -5.740 1.506 1.00 92.75 96 LEU A CA 1
ATOM 806 C C . LEU A 1 96 ? -9.540 -5.573 0.767 1.00 92.75 96 LEU A C 1
ATOM 808 O O . LEU A 1 96 ? -9.138 -6.446 0.003 1.00 92.75 96 LEU A O 1
ATOM 812 N N . TYR A 1 97 ? -8.885 -4.423 0.942 1.00 92.81 97 TYR A N 1
ATOM 813 C CA . TYR A 1 97 ? -7.680 -4.046 0.207 1.00 92.81 97 TYR A CA 1
ATOM 814 C C . TYR A 1 97 ? -6.903 -2.955 0.955 1.00 92.81 97 TYR A C 1
ATOM 816 O O . TYR A 1 97 ? -7.508 -2.042 1.517 1.00 92.81 97 TYR A O 1
ATOM 824 N N . GLY A 1 98 ? -5.572 -3.030 0.905 1.00 89.69 98 GLY A N 1
ATOM 825 C CA . GLY A 1 98 ? -4.638 -2.020 1.402 1.00 89.69 98 GLY A CA 1
ATOM 826 C C . GLY A 1 98 ? -3.471 -1.851 0.427 1.00 89.69 98 GLY A C 1
ATOM 827 O O . GLY A 1 98 ? -3.197 -2.749 -0.373 1.00 89.69 98 GLY A O 1
ATOM 828 N N . ARG A 1 99 ? -2.812 -0.690 0.457 1.00 90.12 99 ARG A N 1
ATOM 829 C CA . ARG A 1 99 ? -1.667 -0.370 -0.403 1.00 90.12 99 ARG A CA 1
ATOM 830 C C . ARG A 1 99 ? -0.612 0.411 0.353 1.00 90.12 99 ARG A C 1
ATOM 832 O O . ARG A 1 99 ? -1.014 1.349 1.074 1.00 90.12 99 ARG A O 1
#

Radius of gyration: 20.98 Å; chains: 1; bounding box: 37×30×55 Å

Foldseek 3Di:
DDKDFDDADPPVCVVCVVVVNNVCADPNHGPNDRGIDDDDDPVRVVVVVVVVVVVVVVVLVVLVCCLVVVVVVVVVHDPVCSVVSVVCVVVVPDDPDDD

pLDDT: mean 94.92, std 3.4, range [82.06, 98.5]

Sequence (99 aa):
MKRINIEPRANWQQKCEAVGFHFYNMYGEPYWDETACYYFTTSQINELEAATQTLQELYIEAAERIIQENRFSQLSVPEQFAELCRHSWERDDPSLYGR

Secondary structure (DSSP, 8-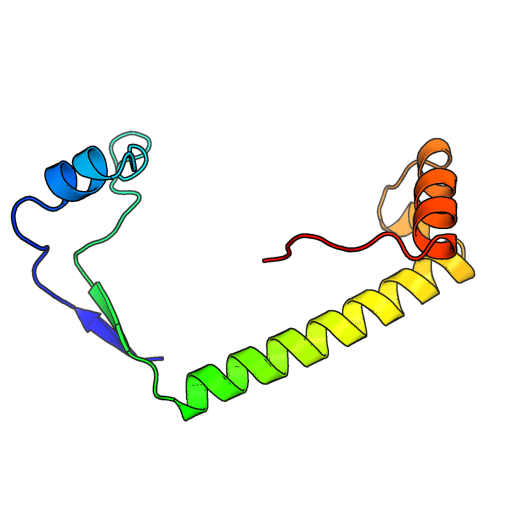state):
-EEEE-PPPTTHHHHHHHTT---SEETTEESS--SEEEE--HHHHHHHHHHHHHHHHHHHHHHHHHHHTT-GGGGT--HHHHHHHHHHHHTTPPP----